Protein AF-A3YID3-F1 (afdb_monomer)

Radius of gyration: 22.1 Å; Cα contacts (8 Å, |Δi|>4): 214; chains: 1; bounding box: 71×29×58 Å

Secondary structure (DSSP, 8-state):
--SHHHHHHHTSSSS----PPPHHHHH-----EEEEESS-SB-STT--BPEEEEEEEESEETTEEEEEEEEEETTTTS-EEEPP-EEETTEEEEEEEE-HHHHTTEEEEEEEE-SS-EEEEEEE--

Sequence (126 aa):
MNKLITIIILGLISTFAQAECTTKQNEQAIPLSIEYTSAGDKAGGSHGHMDKVVIKTPLIIEGFALSGMGITEGEVANFWIPLAYKVVDSIARTEISGYQEEIRNFEVAVYYTSDNCQKSIQRLLR

Foldseek 3Di:
DPPVVVVVVVVPPPPPPLPEQDPVRVPDDWDKDKDKDPQDDADPDPGGRWIKIKIKGFQDDPQWGWPFKWKAQDDVGPDTGTFQFDDDPRMTIGMDTHHLVVQQRMKMKTWIDHPRYIDMDIDGSD

Solvent-accessible surface area (backbone atoms only — not comparable to full-atom values): 7464 Å² total; per-residue (Å²): 142,73,71,70,62,59,58,60,60,66,69,71,73,76,79,75,75,75,50,65,63,51,72,69,54,66,71,52,76,83,70,73,47,78,44,80,38,81,70,42,63,66,45,78,83,92,51,63,57,24,24,30,41,40,40,37,32,56,41,62,56,90,80,24,37,59,72,48,39,30,39,26,45,55,101,83,51,85,45,81,45,81,50,76,64,46,80,55,96,64,25,38,38,32,77,48,76,43,55,63,87,81,44,48,65,31,23,44,35,42,35,30,35,40,100,56,34,74,52,72,53,73,44,73,38,123

Nearest PDB structures (foldseek):
  2bc4-assembly2_D  TM=4.432E-01  e=3.657E-01  Homo sapiens
  7nmv-assembly1_AAA  TM=4.053E-01  e=6.669E-01  Homo sapiens
  1g84-assembly1_A  TM=3.303E-01  e=2.939E-01  Homo sapiens
  7nmt-assembly1_AAA  TM=4.196E-01  e=1.357E+00  Homo sapiens
  1nbv-assembly1_H  TM=3.949E-01  e=1.783E+00  Mus musculus

pLDDT: mean 82.09, std 15.17, range [50.38, 97.94]

Structure (mmCIF, N/CA/C/O backbone):
data_AF-A3YID3-F1
#
_entry.id   AF-A3YID3-F1
#
loop_
_atom_site.group_PDB
_atom_site.id
_atom_site.type_symbol
_atom_site.label_atom_id
_atom_site.label_alt_id
_atom_site.label_comp_id
_atom_site.label_asym_id
_atom_site.label_entity_id
_atom_site.label_seq_id
_atom_site.pdbx_PDB_ins_code
_atom_site.Cartn_x
_atom_site.Cartn_y
_atom_site.Cartn_z
_atom_site.occupancy
_atom_site.B_iso_or_equiv
_atom_site.auth_seq_id
_atom_site.auth_comp_id
_atom_site.auth_asym_id
_atom_site.auth_atom_id
_atom_site.pdbx_PDB_model_num
ATOM 1 N N . MET A 1 1 ? -53.431 8.261 31.545 1.00 50.56 1 MET A N 1
ATOM 2 C CA . MET A 1 1 ? -53.042 8.067 30.133 1.00 50.56 1 MET A CA 1
ATOM 3 C C . MET A 1 1 ? -51.952 9.084 29.786 1.00 50.56 1 MET A C 1
ATOM 5 O O . MET A 1 1 ? -52.261 10.084 29.178 1.00 50.56 1 MET A O 1
ATOM 9 N N . ASN A 1 2 ? -50.730 8.926 30.320 1.00 52.97 2 ASN A N 1
ATOM 10 C CA . ASN A 1 2 ? -49.624 9.886 30.084 1.00 52.97 2 ASN A CA 1
ATOM 11 C C . ASN A 1 2 ? -48.219 9.375 30.470 1.00 52.97 2 ASN A C 1
ATOM 13 O O . ASN A 1 2 ? -47.245 10.071 30.232 1.00 52.97 2 ASN A O 1
ATOM 17 N N . LYS A 1 3 ? -48.088 8.177 31.064 1.00 51.12 3 LYS A N 1
ATOM 18 C CA . LYS A 1 3 ? -46.781 7.613 31.457 1.00 51.12 3 LYS A CA 1
ATOM 19 C C . LYS A 1 3 ? -46.209 6.605 30.452 1.00 51.12 3 LYS A C 1
ATOM 21 O O . LYS A 1 3 ? -45.005 6.400 30.436 1.00 51.12 3 LYS A O 1
ATOM 26 N N . LEU A 1 4 ? -47.049 6.009 29.596 1.00 52.00 4 LEU A N 1
ATOM 27 C CA . LEU A 1 4 ? -46.588 5.067 28.564 1.00 52.00 4 LEU A CA 1
ATOM 28 C C . LEU A 1 4 ? -45.921 5.773 27.372 1.00 52.00 4 LEU A C 1
ATOM 30 O O . LEU A 1 4 ? -44.977 5.242 26.805 1.00 52.00 4 LEU A O 1
ATOM 34 N N . ILE A 1 5 ? -46.373 6.981 27.018 1.00 55.44 5 ILE A N 1
ATOM 35 C CA . ILE A 1 5 ? -45.853 7.722 25.855 1.00 55.44 5 ILE A CA 1
ATOM 36 C C . ILE A 1 5 ? -44.421 8.217 26.118 1.00 55.44 5 ILE A C 1
ATOM 38 O O . ILE A 1 5 ? -43.581 8.193 25.224 1.00 55.44 5 ILE A O 1
ATOM 42 N N . T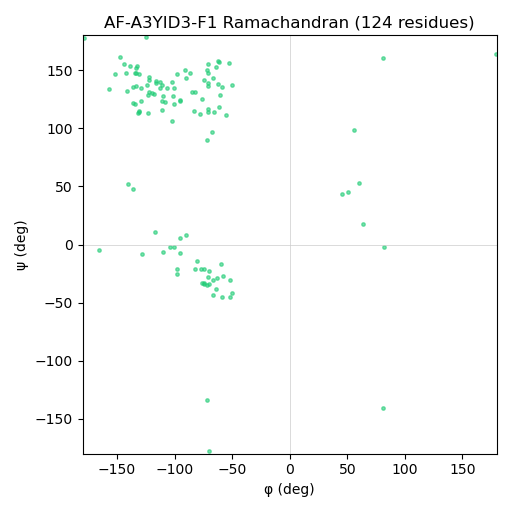HR A 1 6 ? -44.099 8.575 27.364 1.00 53.47 6 THR A N 1
ATOM 43 C CA . THR A 1 6 ? -42.759 9.046 27.749 1.00 53.47 6 THR A CA 1
ATOM 44 C C . THR A 1 6 ? -41.692 7.952 27.633 1.00 53.47 6 THR A C 1
ATOM 46 O O . THR A 1 6 ? -40.547 8.251 27.310 1.00 53.47 6 THR A O 1
ATOM 49 N N . ILE A 1 7 ? -42.061 6.681 27.836 1.00 53.59 7 ILE A N 1
ATOM 50 C CA . ILE A 1 7 ? -41.133 5.541 27.732 1.00 53.59 7 ILE A CA 1
ATOM 51 C C . ILE A 1 7 ? -40.808 5.230 26.263 1.00 53.59 7 ILE A C 1
ATOM 53 O O . ILE A 1 7 ? -39.678 4.871 25.944 1.00 53.59 7 ILE A O 1
ATOM 57 N N . ILE A 1 8 ? -41.767 5.435 25.356 1.00 54.25 8 ILE A N 1
ATOM 58 C CA . ILE A 1 8 ? -41.588 5.180 23.919 1.00 54.25 8 ILE A CA 1
ATOM 59 C C . ILE A 1 8 ? -40.662 6.232 23.285 1.00 54.25 8 ILE A C 1
ATOM 61 O O . ILE A 1 8 ? -39.850 5.897 22.428 1.00 54.25 8 ILE A O 1
ATOM 65 N N . ILE A 1 9 ? -40.718 7.486 23.745 1.00 53.28 9 ILE A N 1
ATOM 66 C CA . ILE A 1 9 ? -39.879 8.572 23.209 1.00 53.28 9 ILE A CA 1
ATOM 67 C C . ILE A 1 9 ? -38.420 8.450 23.682 1.00 53.28 9 ILE A C 1
ATOM 69 O O . ILE A 1 9 ? -37.511 8.735 22.909 1.00 53.28 9 ILE A O 1
ATOM 73 N N . LEU A 1 10 ? -38.166 7.962 24.904 1.00 50.38 10 LEU A N 1
ATOM 74 C CA . LEU A 1 10 ? -36.799 7.790 25.421 1.00 50.38 10 LEU A CA 1
ATOM 75 C C . LEU A 1 10 ? -36.054 6.594 24.789 1.00 50.38 10 LEU A C 1
ATOM 77 O O . LEU A 1 10 ? -34.827 6.571 24.790 1.00 50.38 10 LEU A O 1
ATOM 81 N N . GLY A 1 11 ? -36.777 5.619 24.225 1.00 50.44 11 GLY A N 1
ATOM 82 C CA . GLY A 1 11 ? -36.195 4.453 23.546 1.00 50.44 11 GLY A CA 1
ATOM 83 C C . GLY A 1 11 ? -35.726 4.705 22.107 1.00 50.44 11 GLY A C 1
ATOM 84 O O . GLY A 1 11 ? -34.995 3.888 21.560 1.00 50.44 11 GLY A O 1
ATOM 85 N N . LEU A 1 12 ? -36.122 5.826 21.493 1.00 52.56 12 LEU A N 1
ATOM 86 C CA . LEU A 1 12 ? -35.826 6.138 20.086 1.00 52.56 12 LEU A CA 1
ATOM 87 C C . LEU A 1 12 ? -34.584 7.021 19.881 1.00 52.56 12 LEU A C 1
ATOM 89 O O . LEU A 1 12 ? -34.168 7.220 18.745 1.00 52.56 12 LEU A O 1
ATOM 93 N N . ILE A 1 13 ? -33.973 7.540 20.952 1.00 53.56 13 ILE A N 1
ATOM 94 C CA . ILE A 1 13 ? -32.855 8.504 20.864 1.00 53.56 13 ILE A CA 1
ATOM 95 C C . ILE A 1 13 ? -31.482 7.839 21.091 1.00 53.56 13 ILE A C 1
ATOM 97 O O . ILE A 1 13 ? -30.449 8.494 21.005 1.00 53.56 13 ILE A O 1
ATOM 101 N N . SER A 1 14 ? -31.424 6.537 21.378 1.00 51.66 14 SER A N 1
ATOM 102 C CA . SER A 1 14 ? -30.188 5.870 21.816 1.00 51.66 14 SER A CA 1
ATOM 103 C C . SER A 1 14 ? -29.365 5.186 20.718 1.00 51.66 14 SER A C 1
ATOM 105 O O . SER A 1 14 ? -28.379 4.534 21.047 1.00 51.66 14 SER A O 1
ATOM 107 N N . THR A 1 15 ? -29.705 5.294 19.428 1.00 53.62 15 THR A N 1
ATOM 108 C CA . THR A 1 15 ? -29.043 4.457 18.402 1.00 53.62 15 THR A CA 1
ATOM 109 C C . THR A 1 15 ? -28.638 5.183 17.126 1.00 53.62 15 THR A C 1
ATOM 111 O O . THR A 1 15 ? -28.825 4.665 16.039 1.00 53.62 15 THR A O 1
ATOM 114 N N . PHE A 1 16 ? -27.991 6.344 17.240 1.00 52.22 16 PHE A N 1
ATOM 115 C CA . PHE A 1 16 ? -27.128 6.836 16.156 1.00 52.22 16 PHE A CA 1
ATOM 116 C C . PHE A 1 16 ? -25.865 7.484 16.725 1.00 52.22 16 PHE A C 1
ATOM 118 O O . PHE A 1 16 ? -25.516 8.610 16.384 1.00 52.22 16 PHE A O 1
ATOM 125 N N . ALA A 1 17 ? -25.155 6.769 17.601 1.00 57.34 17 ALA A N 1
ATOM 126 C CA . ALA A 1 17 ? -23.719 6.987 17.667 1.00 57.34 17 ALA A CA 1
ATOM 127 C C . ALA A 1 17 ? -23.174 6.468 16.332 1.00 57.34 17 ALA A C 1
ATOM 129 O O . ALA A 1 17 ? -23.037 5.258 16.151 1.00 57.34 17 ALA A O 1
ATOM 130 N N . GLN A 1 18 ? -22.968 7.363 15.362 1.00 54.66 18 GLN A N 1
ATOM 131 C CA . GLN A 1 18 ? -22.092 7.046 14.240 1.00 54.66 18 GLN A CA 1
ATOM 132 C C . GLN A 1 18 ? -20.773 6.646 14.885 1.00 54.66 18 GLN A C 1
ATOM 134 O O . GLN A 1 18 ? -20.183 7.433 15.620 1.00 54.66 18 GLN A O 1
ATOM 139 N N . ALA A 1 19 ? -20.423 5.370 14.776 1.00 62.25 19 ALA A N 1
ATOM 140 C CA . ALA A 1 19 ? -19.312 4.818 15.520 1.00 62.25 19 ALA A CA 1
ATOM 141 C C . ALA A 1 19 ? -18.015 5.372 14.916 1.00 62.25 19 ALA A C 1
ATOM 143 O O . ALA A 1 19 ? -17.462 4.839 13.970 1.00 62.25 19 ALA A O 1
ATOM 144 N N . GLU A 1 20 ? -17.559 6.508 15.428 1.00 77.75 20 GLU A N 1
ATOM 145 C CA . GLU A 1 20 ? -16.288 7.100 15.036 1.00 77.75 20 GLU A CA 1
ATOM 146 C C . GLU A 1 20 ? -15.136 6.140 15.365 1.00 77.75 20 GLU A C 1
ATOM 148 O O . GLU A 1 20 ? -15.239 5.253 16.220 1.00 77.75 20 GLU A O 1
ATOM 153 N N . CYS A 1 21 ? -14.014 6.314 14.670 1.00 85.56 21 CYS A N 1
ATOM 154 C CA . CYS A 1 21 ? -12.780 5.603 14.975 1.00 85.56 21 CYS A CA 1
ATOM 155 C C . CYS A 1 21 ? -12.455 5.734 16.471 1.00 85.56 21 CYS A C 1
ATOM 157 O O . CYS A 1 21 ? -12.529 6.827 17.037 1.00 85.56 21 CYS A O 1
ATOM 159 N N . THR A 1 22 ? -12.032 4.646 17.114 1.00 88.12 22 THR A N 1
ATOM 160 C CA . THR A 1 22 ? -11.552 4.730 18.502 1.00 88.12 22 THR A CA 1
ATOM 161 C C . THR A 1 22 ? -10.317 5.637 18.590 1.00 88.12 22 THR A C 1
ATOM 163 O O . THR A 1 22 ? -9.584 5.802 17.613 1.00 88.12 22 THR A O 1
ATOM 166 N N . THR A 1 23 ? -10.017 6.186 19.771 1.00 87.31 23 THR A N 1
ATOM 167 C CA . THR A 1 23 ? -8.798 6.992 19.989 1.00 87.31 23 THR A CA 1
ATOM 168 C C . THR A 1 23 ? -7.538 6.255 19.527 1.00 87.31 23 THR A C 1
ATOM 170 O O . THR A 1 23 ? -6.750 6.804 18.762 1.00 87.31 23 THR A O 1
ATOM 173 N N . LYS A 1 24 ? -7.415 4.967 19.881 1.00 86.62 24 LYS A N 1
ATOM 174 C CA . LYS A 1 24 ? -6.302 4.108 19.453 1.00 86.62 24 LYS A CA 1
ATOM 175 C C . LYS A 1 24 ? -6.218 4.001 17.927 1.00 86.62 24 LYS A C 1
ATOM 177 O O . LYS A 1 24 ? -5.148 4.124 17.340 1.00 86.62 24 LYS A O 1
ATOM 182 N N . GLN A 1 25 ? -7.361 3.795 17.278 1.00 87.25 25 GLN A N 1
ATOM 183 C CA . GLN A 1 25 ? -7.447 3.721 15.824 1.00 87.25 25 GLN A CA 1
ATOM 184 C C . GLN A 1 25 ? -7.073 5.044 15.147 1.00 87.25 25 GLN A C 1
ATOM 186 O O . GLN A 1 25 ? -6.408 5.021 14.114 1.00 87.25 25 GLN A O 1
ATOM 191 N N . ASN A 1 26 ? -7.447 6.190 15.716 1.00 87.50 26 ASN A N 1
ATOM 192 C CA . ASN A 1 26 ? -7.080 7.509 15.196 1.00 87.50 26 ASN A CA 1
ATOM 193 C C . ASN A 1 26 ? -5.575 7.773 15.292 1.00 87.50 26 ASN A C 1
ATOM 195 O O . ASN A 1 26 ? -4.973 8.209 14.308 1.00 87.50 26 ASN A O 1
ATOM 199 N N . GLU A 1 27 ? -4.958 7.426 16.418 1.00 88.94 27 GLU A N 1
ATOM 200 C CA . GLU A 1 27 ? -3.520 7.602 16.657 1.00 88.94 27 GLU A CA 1
ATOM 201 C C . GLU A 1 27 ? -2.648 6.648 15.825 1.00 88.94 27 GLU A C 1
ATOM 203 O O . GLU A 1 27 ? -1.483 6.944 15.554 1.00 88.94 27 GLU A O 1
ATOM 208 N N . GLN A 1 28 ? -3.203 5.521 15.367 1.00 89.50 28 GLN A N 1
ATOM 209 C CA . GLN A 1 28 ? -2.456 4.528 14.600 1.00 89.50 28 GLN A CA 1
ATOM 210 C C . GLN A 1 28 ? -1.999 5.071 13.236 1.00 89.50 28 GLN A C 1
ATOM 212 O O . GLN A 1 28 ? -2.806 5.297 12.329 1.00 89.50 28 GLN A O 1
ATOM 217 N N . ALA A 1 29 ? -0.687 5.201 13.043 1.00 91.88 29 ALA A N 1
ATOM 218 C CA . ALA A 1 29 ? -0.113 5.492 11.734 1.00 91.88 29 ALA A CA 1
ATOM 219 C C . ALA A 1 29 ? -0.328 4.316 10.767 1.00 91.88 29 ALA A C 1
ATOM 221 O O . ALA A 1 29 ? -0.223 3.154 11.167 1.00 91.88 29 ALA A O 1
ATOM 222 N N . ILE A 1 30 ? -0.587 4.608 9.488 1.00 93.06 30 ILE A N 1
ATOM 223 C CA . ILE A 1 30 ? -0.670 3.577 8.447 1.00 93.06 30 ILE A CA 1
ATOM 224 C C . ILE A 1 30 ? 0.751 3.255 7.955 1.00 93.06 30 ILE A C 1
ATOM 226 O O . ILE A 1 30 ? 1.401 4.124 7.361 1.00 93.06 30 ILE A O 1
ATOM 230 N N . PRO A 1 31 ? 1.256 2.029 8.179 1.00 94.00 31 PRO A N 1
ATOM 231 C CA . PRO A 1 31 ? 2.534 1.597 7.637 1.00 94.00 31 PRO A CA 1
ATOM 232 C C . PRO A 1 31 ? 2.427 1.385 6.122 1.00 94.00 31 PRO A C 1
ATOM 234 O O . PRO A 1 31 ? 1.719 0.502 5.639 1.00 94.00 31 PRO A O 1
ATOM 237 N N . LEU A 1 32 ? 3.176 2.190 5.374 1.00 95.50 32 LEU A N 1
ATOM 238 C CA . LEU A 1 32 ? 3.327 2.086 3.927 1.00 95.50 32 LEU A CA 1
ATOM 239 C C . LEU A 1 32 ? 4.817 2.158 3.594 1.00 95.50 32 LEU A C 1
ATOM 241 O O . LEU A 1 32 ? 5.453 3.189 3.826 1.00 95.50 32 LEU A O 1
ATOM 245 N N . SER A 1 33 ? 5.364 1.053 3.089 1.00 95.25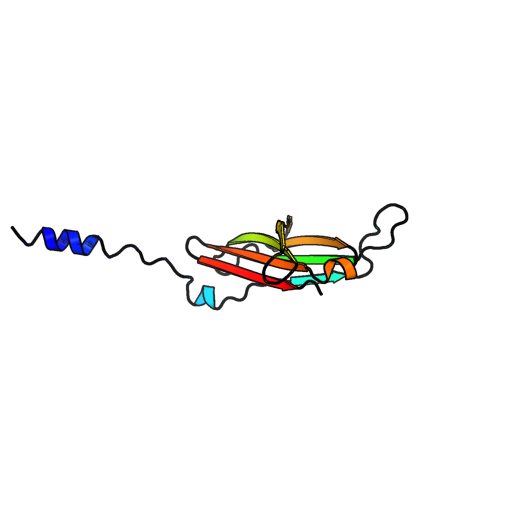 33 SER A N 1
ATOM 246 C CA . SER A 1 33 ? 6.740 0.969 2.595 1.00 95.25 33 SER A CA 1
ATOM 247 C C . SER A 1 33 ? 6.744 1.065 1.076 1.00 95.25 33 SER A C 1
ATOM 249 O O . SER A 1 33 ? 5.935 0.416 0.410 1.00 95.25 33 SER A O 1
ATOM 251 N N . ILE A 1 34 ? 7.658 1.870 0.546 1.00 92.69 34 ILE A N 1
ATOM 252 C CA . ILE A 1 34 ? 7.901 2.013 -0.885 1.00 92.69 34 ILE A CA 1
ATOM 253 C C . ILE A 1 34 ? 9.408 1.874 -1.079 1.00 92.69 34 ILE A C 1
ATOM 255 O O . ILE A 1 34 ? 10.182 2.675 -0.558 1.00 92.69 34 ILE A O 1
ATOM 259 N N . GLU A 1 35 ? 9.813 0.817 -1.771 1.00 91.44 35 GLU A N 1
ATOM 260 C CA . GLU A 1 35 ? 11.212 0.471 -2.018 1.00 91.44 35 GLU A CA 1
ATOM 261 C C . GLU A 1 35 ? 11.521 0.627 -3.507 1.00 91.44 35 GLU A C 1
ATOM 263 O O . GLU A 1 35 ? 10.757 0.150 -4.348 1.00 91.44 35 GLU A O 1
ATOM 268 N N . TYR A 1 36 ? 12.657 1.248 -3.819 1.00 87.06 36 TYR A N 1
ATOM 269 C CA . TYR A 1 36 ? 13.123 1.470 -5.185 1.00 87.06 36 TYR A CA 1
ATOM 270 C C . TYR A 1 36 ? 14.349 0.617 -5.454 1.00 87.06 36 TYR A C 1
ATOM 272 O O . TYR A 1 36 ? 15.251 0.512 -4.621 1.00 87.06 36 TYR A O 1
ATOM 280 N N . THR A 1 37 ? 14.399 0.010 -6.629 1.00 83.56 37 THR A N 1
ATOM 281 C CA . THR A 1 37 ? 15.588 -0.685 -7.115 1.00 83.56 37 THR A CA 1
ATOM 282 C C . THR A 1 37 ? 15.875 -0.209 -8.526 1.00 83.56 37 THR A C 1
ATOM 284 O O . THR A 1 37 ? 15.076 -0.445 -9.434 1.00 83.56 37 THR A O 1
ATOM 287 N N . SER A 1 38 ? 17.006 0.477 -8.691 1.00 71.25 38 SER A N 1
ATOM 288 C CA . SER A 1 38 ? 17.531 0.838 -10.003 1.00 71.25 38 SER A CA 1
ATOM 289 C C . SER A 1 38 ? 18.136 -0.395 -10.673 1.00 71.25 38 SER A C 1
ATOM 291 O O . SER A 1 38 ? 18.736 -1.239 -10.005 1.00 71.25 38 SER A O 1
ATOM 293 N N . ALA A 1 39 ? 17.948 -0.516 -11.989 1.00 65.19 39 ALA A N 1
ATOM 294 C CA . ALA A 1 39 ? 18.322 -1.702 -12.771 1.00 65.19 39 ALA A CA 1
ATOM 295 C C . ALA A 1 39 ? 17.618 -3.000 -12.318 1.00 65.19 39 ALA A C 1
ATOM 297 O O . ALA A 1 39 ? 18.259 -4.016 -12.048 1.00 65.19 39 ALA A O 1
ATOM 298 N N . GLY A 1 40 ? 16.286 -2.949 -12.242 1.00 66.75 40 GLY A N 1
ATOM 299 C CA . GLY A 1 40 ? 15.435 -4.110 -12.001 1.00 66.75 40 GLY A CA 1
ATOM 300 C C . GLY A 1 40 ? 15.368 -5.053 -13.207 1.00 66.75 40 GLY A C 1
ATOM 301 O O . GLY A 1 40 ? 16.375 -5.415 -13.814 1.00 66.75 40 GLY A O 1
ATOM 302 N N . ASP A 1 41 ? 14.164 -5.488 -13.563 1.00 67.62 41 ASP A N 1
ATOM 303 C CA . ASP A 1 41 ? 13.978 -6.486 -14.612 1.00 67.62 41 ASP A CA 1
ATOM 304 C C . ASP A 1 41 ? 14.290 -5.906 -16.007 1.00 67.62 41 ASP A C 1
ATOM 306 O O . ASP A 1 41 ? 13.927 -4.773 -16.347 1.00 67.62 41 ASP A O 1
ATOM 310 N N . LYS A 1 42 ? 14.972 -6.693 -16.850 1.00 71.25 42 LYS A N 1
ATOM 311 C CA . LYS A 1 42 ? 15.164 -6.340 -18.260 1.00 71.25 42 LYS A CA 1
ATOM 312 C C . LYS A 1 42 ? 13.826 -6.486 -18.975 1.00 71.25 42 LYS A C 1
ATOM 314 O O . LYS A 1 42 ? 13.331 -7.602 -19.140 1.00 71.25 42 LYS A O 1
ATOM 319 N N . ALA A 1 43 ? 13.264 -5.375 -19.438 1.00 67.38 43 ALA A N 1
ATOM 320 C CA . ALA A 1 43 ? 12.131 -5.436 -20.345 1.00 67.38 43 ALA A CA 1
ATOM 321 C C . ALA A 1 43 ? 12.570 -6.185 -21.614 1.00 67.38 43 ALA A C 1
ATOM 323 O O . ALA A 1 43 ? 13.637 -5.917 -22.167 1.00 67.38 43 ALA A O 1
ATOM 324 N N . GLY A 1 44 ? 11.803 -7.197 -22.025 1.00 69.75 44 GLY A N 1
ATOM 325 C CA . GLY A 1 44 ? 12.175 -8.070 -23.141 1.00 69.75 44 GLY A CA 1
ATOM 326 C C . GLY A 1 44 ? 12.531 -7.301 -24.424 1.00 69.75 44 GLY A C 1
ATOM 327 O O . GLY A 1 44 ? 12.100 -6.171 -24.634 1.00 69.75 44 GLY A O 1
ATOM 328 N N . GLY A 1 45 ? 13.318 -7.917 -25.309 1.00 73.94 45 GLY A N 1
ATOM 329 C CA . GLY A 1 45 ? 13.761 -7.284 -26.558 1.00 73.94 45 GLY A CA 1
ATOM 330 C C . GLY A 1 45 ? 14.956 -6.338 -26.374 1.00 73.94 45 GLY A C 1
ATOM 331 O O . GLY A 1 45 ? 15.902 -6.658 -25.650 1.00 73.94 45 GLY A O 1
ATOM 332 N N . SER A 1 46 ? 14.944 -5.201 -27.078 1.00 78.31 46 SER A N 1
ATOM 333 C CA . SER A 1 46 ? 16.023 -4.196 -27.078 1.00 78.31 46 SER A CA 1
ATOM 334 C C . SER A 1 46 ? 15.869 -3.112 -26.006 1.00 78.31 46 SER A C 1
ATOM 336 O O . SER A 1 46 ? 16.609 -2.130 -26.027 1.00 78.31 46 SER A O 1
ATOM 338 N N . HIS A 1 47 ? 14.907 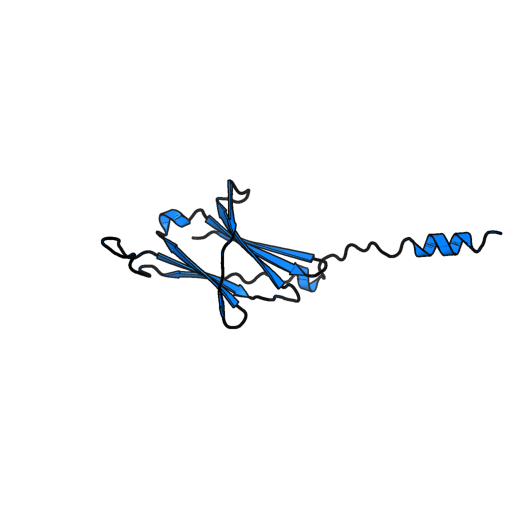-3.253 -25.093 1.00 66.69 47 HIS A N 1
ATOM 339 C CA . HIS A 1 47 ? 14.724 -2.308 -23.997 1.00 66.69 47 HIS A CA 1
ATOM 340 C C . HIS A 1 47 ? 15.843 -2.451 -22.949 1.00 66.69 47 HIS A C 1
ATOM 342 O O . HIS A 1 47 ? 16.429 -3.524 -22.761 1.00 66.69 47 HIS A O 1
ATOM 348 N N . GLY A 1 48 ? 16.163 -1.337 -22.285 1.00 74.25 48 GLY A N 1
ATOM 349 C CA . GLY A 1 48 ? 17.062 -1.314 -21.131 1.00 74.25 48 GLY A CA 1
ATOM 350 C C . GLY A 1 48 ? 16.444 -1.974 -19.892 1.00 74.25 48 GLY A C 1
ATOM 351 O O . GLY A 1 48 ? 15.325 -2.488 -19.930 1.00 74.25 48 GLY A O 1
ATOM 352 N N . HIS A 1 49 ? 17.174 -1.950 -18.779 1.00 79.38 49 HIS A N 1
ATOM 353 C CA . HIS A 1 49 ? 16.606 -2.344 -17.488 1.00 79.38 49 HIS A CA 1
ATOM 354 C C . HIS A 1 49 ? 15.618 -1.273 -17.030 1.00 79.38 49 HIS A C 1
ATOM 356 O O . HIS A 1 49 ? 15.903 -0.082 -17.159 1.00 79.38 49 HIS A O 1
ATOM 362 N N . MET A 1 50 ? 14.464 -1.706 -16.530 1.00 81.75 50 MET A N 1
ATOM 363 C CA . MET A 1 50 ? 13.488 -0.809 -15.920 1.00 81.75 50 MET A CA 1
ATOM 364 C C . MET A 1 50 ? 13.755 -0.706 -14.423 1.00 81.75 50 MET A C 1
ATOM 366 O O . MET A 1 50 ? 14.233 -1.659 -13.800 1.00 81.75 50 MET A O 1
ATOM 370 N N . ASP A 1 51 ? 13.424 0.438 -13.840 1.00 84.00 51 ASP A N 1
ATOM 371 C CA . ASP A 1 51 ? 13.402 0.568 -12.393 1.00 84.00 51 ASP A CA 1
ATOM 372 C C . ASP A 1 51 ? 12.219 -0.219 -11.837 1.00 84.00 51 ASP A C 1
ATOM 374 O O . ASP A 1 51 ? 11.221 -0.495 -12.518 1.00 84.00 51 ASP A O 1
ATOM 378 N N . LYS A 1 52 ? 12.353 -0.619 -10.578 1.00 87.69 52 LYS A N 1
ATOM 379 C CA . LYS A 1 52 ? 11.334 -1.378 -9.869 1.00 87.69 52 LYS A CA 1
ATOM 380 C C . LYS A 1 52 ? 10.923 -0.639 -8.613 1.00 87.69 52 LYS A C 1
ATOM 382 O O . LYS A 1 52 ? 11.769 -0.296 -7.790 1.00 87.69 52 LYS A O 1
ATOM 387 N N . VAL A 1 53 ? 9.617 -0.465 -8.452 1.00 89.88 53 VAL A N 1
ATOM 388 C CA . VAL A 1 53 ? 8.995 0.062 -7.241 1.00 89.88 53 VAL A CA 1
ATOM 389 C C . VAL A 1 53 ? 8.219 -1.054 -6.571 1.00 89.88 53 VAL A C 1
ATOM 391 O O . VAL A 1 53 ? 7.342 -1.674 -7.175 1.00 89.88 53 VAL A O 1
ATOM 394 N N . VAL A 1 54 ? 8.542 -1.323 -5.311 1.00 92.81 54 VAL A N 1
ATOM 395 C CA . VAL A 1 54 ? 7.853 -2.317 -4.491 1.00 92.81 54 VAL A CA 1
ATOM 396 C C . VAL A 1 54 ? 7.083 -1.596 -3.397 1.00 92.81 54 VAL A C 1
ATOM 398 O O . VAL A 1 54 ? 7.667 -0.980 -2.509 1.00 92.81 54 VAL A O 1
ATOM 401 N N . ILE A 1 55 ? 5.763 -1.709 -3.452 1.00 94.94 55 ILE A N 1
ATOM 402 C CA . ILE A 1 55 ? 4.827 -1.113 -2.500 1.00 94.94 55 ILE A CA 1
ATOM 403 C C . ILE A 1 55 ? 4.382 -2.214 -1.543 1.00 94.94 55 ILE A C 1
ATOM 405 O O . ILE A 1 55 ? 3.938 -3.278 -1.986 1.00 94.94 55 ILE A O 1
ATOM 409 N N . LYS A 1 56 ? 4.503 -1.973 -0.236 1.00 97.44 56 LYS A N 1
ATOM 410 C CA . LYS A 1 56 ? 4.114 -2.928 0.807 1.00 97.44 56 LYS A CA 1
ATOM 411 C C . LYS A 1 56 ? 3.306 -2.256 1.903 1.00 97.44 56 LYS A C 1
ATOM 413 O O . LYS A 1 56 ? 3.687 -1.203 2.417 1.00 97.44 56 LYS A O 1
ATOM 418 N N . THR A 1 57 ? 2.238 -2.920 2.321 1.00 97.94 57 THR A N 1
ATOM 419 C CA . THR A 1 57 ? 1.417 -2.500 3.457 1.00 97.94 57 THR A CA 1
ATOM 420 C C . THR A 1 57 ? 0.750 -3.726 4.107 1.00 97.94 57 THR A C 1
ATOM 422 O O . THR A 1 57 ? 0.480 -4.702 3.405 1.00 97.94 57 THR A O 1
ATOM 425 N N . PRO A 1 58 ? 0.527 -3.770 5.431 1.00 97.81 58 PRO A N 1
ATOM 426 C CA . PRO A 1 58 ? -0.111 -4.910 6.094 1.00 97.81 58 PRO A CA 1
ATOM 427 C C . PRO A 1 58 ? -1.559 -5.125 5.656 1.00 97.81 58 PRO A C 1
ATOM 429 O O . PRO A 1 58 ? -2.267 -4.183 5.330 1.00 97.81 58 PRO A O 1
ATOM 432 N N . LEU A 1 59 ? -2.066 -6.351 5.720 1.00 97.62 59 LEU A N 1
ATOM 433 C CA . LEU A 1 59 ? -3.491 -6.592 5.468 1.00 97.62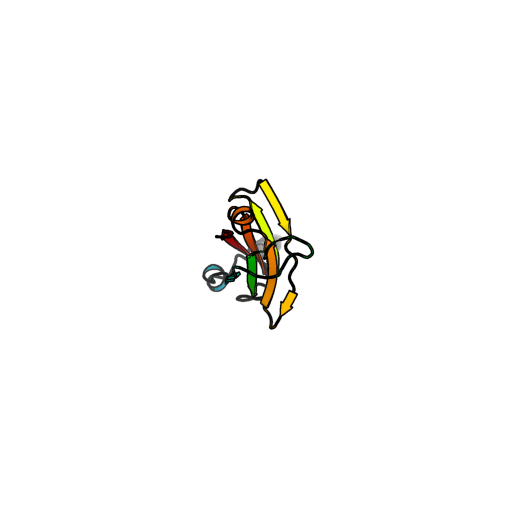 59 LEU A CA 1
ATOM 434 C C . LEU A 1 59 ? -4.398 -6.066 6.579 1.00 97.62 59 LEU A C 1
ATOM 436 O O . LEU A 1 59 ? -5.551 -5.741 6.312 1.00 97.62 59 LEU A O 1
ATOM 440 N N . ILE A 1 60 ? -3.893 -6.003 7.813 1.00 96.00 60 ILE A N 1
ATOM 441 C CA . ILE A 1 60 ? -4.652 -5.567 8.983 1.00 96.00 60 ILE A CA 1
ATOM 442 C C . ILE A 1 60 ? -3.793 -4.629 9.830 1.00 96.00 60 ILE A C 1
ATOM 444 O O . ILE A 1 60 ? -2.629 -4.929 10.094 1.00 96.00 60 ILE A O 1
ATOM 448 N N . ILE A 1 61 ? -4.377 -3.522 10.291 1.00 93.88 61 ILE A N 1
ATOM 449 C CA . ILE A 1 61 ? -3.779 -2.607 11.273 1.00 93.88 61 ILE A CA 1
ATOM 450 C C . ILE A 1 61 ? -4.829 -2.263 12.327 1.00 93.88 61 ILE A C 1
ATOM 452 O O . ILE A 1 61 ? -5.883 -1.758 11.981 1.00 93.88 61 ILE A O 1
ATOM 456 N N . GLU A 1 62 ? -4.592 -2.553 13.607 1.00 91.50 62 GLU A N 1
ATOM 457 C CA . GLU A 1 62 ? -5.492 -2.147 14.711 1.00 91.50 62 GLU A CA 1
ATOM 458 C C . GLU A 1 62 ? -7.003 -2.377 14.455 1.00 91.50 62 GLU A C 1
ATOM 460 O O . GLU A 1 62 ? -7.852 -1.524 14.723 1.00 91.50 62 GLU A O 1
ATOM 465 N N . GLY A 1 63 ? -7.345 -3.540 13.890 1.00 90.06 63 GLY A N 1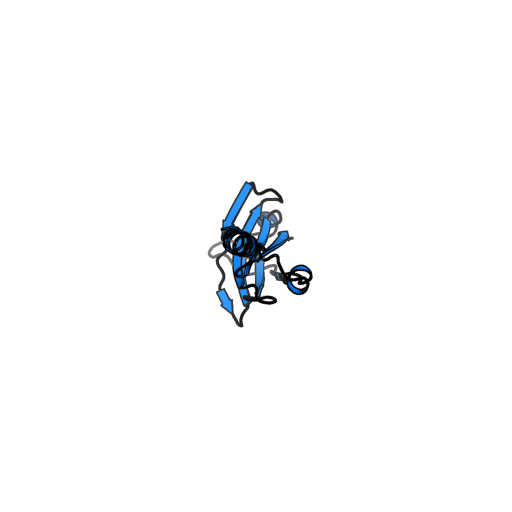
ATOM 466 C CA . GLY A 1 63 ? -8.727 -3.920 13.569 1.00 90.06 63 GLY A CA 1
ATOM 467 C C . GLY A 1 63 ? -9.276 -3.358 12.252 1.00 90.06 63 GLY A C 1
ATOM 468 O O . GLY A 1 63 ? -10.393 -3.697 11.874 1.00 90.06 63 GLY A O 1
ATOM 469 N N . PHE A 1 64 ? -8.507 -2.551 11.524 1.00 93.88 64 PHE A N 1
ATOM 470 C CA . PHE A 1 64 ? -8.811 -2.186 10.147 1.00 93.88 64 PHE A CA 1
ATOM 471 C C . PHE A 1 64 ? -8.296 -3.230 9.168 1.00 93.88 64 PHE A C 1
ATOM 473 O O . PHE A 1 64 ? -7.116 -3.570 9.211 1.00 93.88 64 PHE A O 1
ATOM 480 N N . ALA A 1 65 ? -9.139 -3.655 8.235 1.00 96.06 65 ALA A N 1
ATOM 481 C CA . ALA A 1 65 ? -8.741 -4.450 7.084 1.00 96.06 65 ALA A CA 1
ATOM 482 C C . ALA A 1 65 ? -8.375 -3.545 5.901 1.00 96.06 65 ALA A C 1
ATOM 484 O O . ALA A 1 65 ? -9.004 -2.509 5.671 1.00 96.06 65 ALA A O 1
ATOM 485 N N . LEU A 1 66 ? -7.362 -3.946 5.134 1.00 97.56 66 LEU A N 1
ATOM 486 C CA . LEU A 1 66 ? -7.024 -3.317 3.865 1.00 97.56 66 LEU A CA 1
ATOM 487 C C . LEU A 1 66 ? -8.210 -3.465 2.903 1.00 97.56 66 LEU A C 1
ATOM 489 O O . LEU A 1 66 ? -8.597 -4.574 2.543 1.00 97.56 66 LEU A O 1
ATOM 493 N N . SER A 1 67 ? -8.762 -2.336 2.477 1.00 96.44 67 SER A N 1
ATOM 494 C CA . SER A 1 67 ? -9.902 -2.267 1.554 1.00 96.44 67 SER A CA 1
ATOM 495 C C . SER A 1 67 ? -9.475 -2.014 0.109 1.00 96.44 67 SER A C 1
ATOM 497 O O . SER A 1 67 ? -10.171 -2.416 -0.820 1.00 96.44 67 SER A O 1
ATOM 499 N N . GLY A 1 68 ? -8.311 -1.392 -0.105 1.00 95.44 68 GLY A N 1
ATOM 500 C CA . GLY A 1 68 ? -7.814 -1.136 -1.449 1.00 95.44 68 GLY A CA 1
ATOM 501 C C . 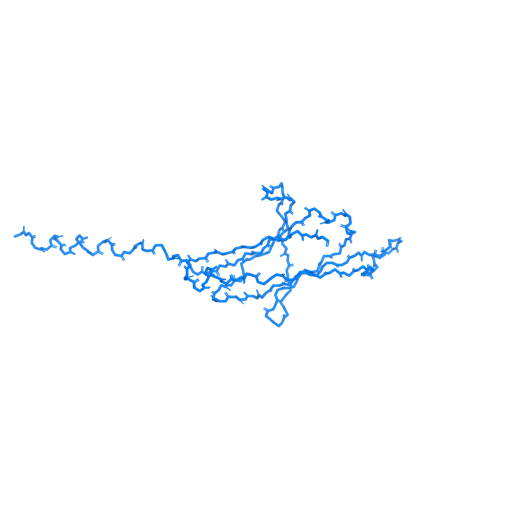GLY A 1 68 ? -6.488 -0.393 -1.495 1.00 95.44 68 GLY A C 1
ATOM 502 O O . GLY A 1 68 ? -6.053 0.225 -0.521 1.00 95.44 68 GLY A O 1
ATOM 503 N N . MET A 1 69 ? -5.868 -0.448 -2.670 1.00 96.25 69 MET A N 1
ATOM 504 C CA . MET A 1 69 ? -4.719 0.366 -3.045 1.00 96.25 69 MET A CA 1
ATOM 505 C C . MET A 1 69 ? -4.973 0.989 -4.412 1.00 96.25 69 MET A C 1
ATOM 507 O O . MET A 1 69 ? -5.612 0.377 -5.271 1.00 96.25 69 MET A O 1
ATOM 511 N N . GLY A 1 70 ? -4.457 2.192 -4.616 1.00 93.19 70 GLY A N 1
ATOM 512 C CA . GLY A 1 70 ? -4.554 2.892 -5.886 1.00 93.19 70 GLY A CA 1
ATOM 513 C C . GLY A 1 70 ? -3.334 3.759 -6.139 1.00 93.19 70 GLY A C 1
ATOM 514 O O . GLY A 1 70 ? -2.590 4.076 -5.214 1.00 93.19 70 GLY A O 1
ATOM 515 N N . ILE A 1 71 ? -3.143 4.132 -7.397 1.00 91.81 71 ILE A N 1
ATOM 516 C CA . ILE A 1 71 ? -2.193 5.159 -7.805 1.00 91.81 71 ILE A CA 1
ATOM 517 C C . ILE A 1 71 ? -2.971 6.362 -8.337 1.00 91.81 71 ILE A C 1
ATOM 519 O O . ILE A 1 71 ? -3.982 6.192 -9.028 1.00 91.81 71 ILE A O 1
ATOM 523 N N . THR A 1 72 ? -2.515 7.559 -7.992 1.00 89.12 72 THR A N 1
ATOM 524 C CA . THR A 1 72 ? -3.086 8.826 -8.452 1.00 89.12 72 THR A CA 1
ATOM 525 C C . THR A 1 72 ? -1.994 9.765 -8.932 1.00 89.12 72 THR A C 1
ATOM 527 O O . THR A 1 72 ? -0.849 9.661 -8.503 1.00 89.12 72 THR A O 1
ATOM 530 N N . GLU A 1 73 ? -2.334 10.673 -9.838 1.00 85.62 73 GLU A N 1
ATOM 531 C CA . GLU A 1 73 ? -1.467 11.782 -10.235 1.00 85.62 73 GLU A CA 1
ATOM 532 C C . GLU A 1 73 ? -1.953 13.072 -9.548 1.00 85.62 73 GLU A C 1
ATOM 534 O O . GLU A 1 73 ? -2.991 13.631 -9.922 1.00 85.62 73 GLU A O 1
ATOM 539 N N . GLY A 1 74 ? -1.202 13.521 -8.533 1.00 70.25 74 GLY A N 1
ATOM 540 C CA . GLY A 1 74 ? -1.447 14.739 -7.746 1.00 70.25 74 GLY A CA 1
ATOM 541 C C . GLY A 1 74 ? -2.499 14.634 -6.624 1.00 70.25 74 GLY A C 1
ATOM 542 O O . GLY A 1 74 ? -3.394 13.789 -6.667 1.00 70.25 74 GLY A O 1
ATOM 543 N N . GLU A 1 75 ? -2.435 15.582 -5.670 1.00 60.41 75 GLU A N 1
ATOM 544 C CA . GLU A 1 75 ? -3.222 15.606 -4.412 1.00 60.41 75 GLU A CA 1
ATOM 545 C C . GLU A 1 75 ? -4.755 15.592 -4.597 1.00 60.41 75 GLU A C 1
ATOM 547 O O . GLU A 1 75 ? -5.482 15.153 -3.707 1.00 60.41 75 GLU A O 1
ATOM 552 N N . VAL A 1 76 ? -5.270 16.093 -5.729 1.00 59.00 76 VAL A N 1
ATOM 553 C CA . VAL A 1 76 ? -6.724 16.252 -5.989 1.00 59.00 76 VAL A CA 1
ATOM 554 C C . VAL A 1 76 ? -7.208 15.394 -7.176 1.00 59.00 76 VAL A C 1
ATOM 556 O O . VAL A 1 76 ? -8.349 15.501 -7.609 1.00 59.00 76 VAL A O 1
ATOM 559 N N . ALA A 1 77 ? -6.345 14.486 -7.642 1.00 61.16 77 ALA A N 1
ATOM 560 C CA . ALA A 1 77 ? -6.597 13.390 -8.570 1.00 61.16 77 ALA A CA 1
ATOM 561 C C . ALA A 1 77 ? -7.204 13.713 -9.945 1.00 61.16 77 ALA A C 1
ATOM 563 O O . ALA A 1 77 ? -8.419 13.727 -10.147 1.00 61.16 77 ALA A O 1
ATOM 564 N N . ASN A 1 78 ? -6.328 13.792 -10.947 1.00 60.97 78 ASN A N 1
ATOM 565 C CA . ASN A 1 78 ? -6.740 13.725 -12.351 1.00 60.97 78 ASN A CA 1
ATOM 566 C C . ASN A 1 78 ? -7.050 12.286 -12.809 1.00 60.97 78 ASN A C 1
ATOM 568 O O . ASN A 1 78 ? -7.762 12.090 -13.794 1.00 60.97 78 ASN A O 1
ATOM 572 N N . PHE A 1 79 ? -6.526 11.271 -12.111 1.00 75.69 79 PHE A N 1
ATOM 573 C CA . PHE A 1 79 ? -6.618 9.871 -12.520 1.00 75.69 79 PHE A CA 1
ATOM 574 C C . PHE A 1 79 ? -6.460 8.933 -11.321 1.00 75.69 79 PHE A C 1
ATOM 576 O O . PHE A 1 79 ? -5.549 9.121 -10.527 1.00 75.69 79 PHE A O 1
ATOM 583 N N . TRP A 1 80 ? -7.323 7.921 -11.206 1.00 85.31 80 TRP A N 1
ATOM 584 C CA . TRP A 1 80 ? -7.259 6.890 -10.165 1.00 85.31 80 TRP A CA 1
ATOM 585 C C . TRP A 1 80 ? -7.172 5.513 -10.810 1.00 85.31 80 TRP A C 1
ATOM 587 O O . TRP A 1 80 ? -8.147 5.056 -11.413 1.00 85.31 80 TRP A O 1
ATOM 597 N N . ILE A 1 81 ? -6.039 4.827 -10.649 1.00 89.88 81 ILE A N 1
ATOM 598 C CA . ILE A 1 81 ? -5.903 3.433 -11.093 1.00 89.88 81 ILE A CA 1
ATOM 599 C C . ILE A 1 81 ? -5.864 2.517 -9.876 1.00 89.88 81 ILE A C 1
ATOM 601 O O . ILE A 1 81 ? -4.968 2.659 -9.040 1.00 89.88 81 ILE A O 1
ATOM 605 N N . PRO A 1 82 ? -6.779 1.543 -9.772 1.00 92.56 82 PRO A N 1
ATOM 606 C CA . PRO A 1 82 ? -6.670 0.484 -8.781 1.00 92.56 82 PRO A CA 1
ATOM 607 C C . PRO A 1 82 ? -5.363 -0.298 -8.950 1.00 92.56 82 PRO A C 1
ATOM 609 O O . PRO A 1 82 ? -5.003 -0.693 -10.060 1.00 92.56 82 PRO A O 1
ATOM 612 N N . LEU A 1 83 ? -4.674 -0.567 -7.841 1.00 93.62 83 LEU A N 1
ATOM 613 C CA . LEU A 1 83 ? -3.474 -1.397 -7.824 1.00 93.62 83 LEU A CA 1
ATOM 614 C C . LEU A 1 83 ? -3.812 -2.805 -7.338 1.00 93.62 83 LEU A C 1
ATOM 616 O O . LEU A 1 83 ? -4.258 -3.008 -6.208 1.00 93.62 83 LEU A O 1
ATOM 620 N N . ALA A 1 84 ? -3.546 -3.793 -8.188 1.00 95.38 84 ALA A N 1
ATOM 621 C CA . ALA A 1 84 ? -3.573 -5.190 -7.785 1.00 95.38 84 ALA A CA 1
ATOM 622 C C . ALA A 1 84 ? -2.377 -5.509 -6.877 1.00 95.38 84 ALA A C 1
ATOM 624 O O . ALA A 1 84 ? -1.282 -4.971 -7.056 1.00 95.38 84 ALA A O 1
ATOM 625 N N . TYR A 1 85 ? -2.570 -6.429 -5.935 1.00 96.56 85 TYR A N 1
ATOM 626 C CA . TYR A 1 85 ? -1.531 -6.865 -5.010 1.00 96.56 85 TYR A CA 1
ATOM 627 C C . TYR A 1 85 ? -1.558 -8.368 -4.785 1.00 96.56 85 TYR A C 1
ATOM 629 O O . TYR A 1 85 ? -2.590 -9.027 -4.906 1.00 96.56 85 TYR A O 1
ATOM 637 N N . LYS A 1 86 ? -0.395 -8.908 -4.429 1.00 97.31 86 LYS A N 1
ATOM 638 C CA . LYS A 1 86 ? -0.252 -10.266 -3.908 1.00 97.31 86 LYS A CA 1
ATOM 639 C C . LYS A 1 86 ? -0.182 -10.208 -2.392 1.00 97.31 86 LYS A C 1
ATOM 641 O O . LYS A 1 86 ? 0.376 -9.266 -1.835 1.00 97.31 86 LYS A O 1
ATOM 646 N N . VAL A 1 87 ? -0.712 -11.230 -1.737 1.00 97.44 87 VAL A N 1
ATOM 647 C CA . VAL A 1 87 ? -0.573 -11.403 -0.291 1.00 97.44 87 VAL A CA 1
ATOM 648 C C . VAL A 1 87 ? 0.602 -12.328 -0.017 1.00 97.44 87 VAL A C 1
ATOM 650 O O . VAL A 1 87 ? 0.624 -13.453 -0.512 1.00 97.44 87 VAL A O 1
ATOM 653 N N . VAL A 1 88 ? 1.564 -11.860 0.774 1.00 96.19 88 VAL A N 1
ATOM 654 C CA . VAL A 1 88 ? 2.692 -12.657 1.270 1.00 96.19 88 VAL A CA 1
ATOM 655 C C . VAL A 1 88 ? 2.869 -12.327 2.745 1.00 96.19 88 VAL A C 1
ATOM 657 O O . VAL A 1 88 ? 3.018 -11.159 3.083 1.00 96.19 88 VAL A O 1
ATOM 660 N N . ASP A 1 89 ? 2.794 -13.325 3.625 1.00 95.62 89 ASP A N 1
ATOM 661 C CA . ASP A 1 89 ? 3.006 -13.164 5.073 1.00 95.62 89 ASP A CA 1
ATOM 662 C C . ASP A 1 89 ? 2.193 -12.021 5.714 1.00 95.62 89 ASP A C 1
ATOM 664 O O . ASP A 1 89 ? 2.697 -11.225 6.501 1.00 95.62 89 ASP A O 1
ATOM 668 N N . SER A 1 90 ? 0.903 -11.925 5.371 1.00 96.56 90 SER A N 1
ATOM 669 C CA . SER A 1 90 ? -0.010 -10.855 5.827 1.00 96.56 90 SER A CA 1
ATOM 670 C C . SER A 1 90 ? 0.353 -9.439 5.361 1.00 96.56 90 SER A C 1
ATOM 672 O O . SER A 1 90 ? -0.165 -8.457 5.895 1.00 96.56 90 SER A O 1
ATOM 674 N N . ILE A 1 91 ? 1.194 -9.322 4.334 1.00 97.62 91 ILE A N 1
ATOM 675 C CA . ILE A 1 91 ? 1.531 -8.074 3.652 1.00 97.62 91 ILE A CA 1
ATOM 676 C C . ILE A 1 91 ? 0.919 -8.092 2.250 1.00 97.62 91 ILE A C 1
ATOM 678 O O . ILE A 1 91 ? 1.138 -9.023 1.472 1.00 97.62 91 ILE A O 1
ATOM 682 N N . ALA A 1 92 ? 0.173 -7.044 1.910 1.00 97.88 92 ALA A N 1
ATOM 683 C CA . ALA A 1 92 ? -0.172 -6.734 0.532 1.00 97.88 92 ALA A CA 1
ATOM 684 C C . ALA A 1 92 ? 1.047 -6.125 -0.161 1.00 97.88 92 ALA A C 1
ATOM 686 O O . ALA A 1 92 ? 1.629 -5.147 0.316 1.00 97.88 92 ALA A O 1
ATOM 687 N N . ARG A 1 93 ? 1.439 -6.728 -1.282 1.00 97.12 93 ARG A N 1
ATOM 688 C CA . ARG A 1 93 ? 2.632 -6.374 -2.043 1.00 97.12 93 ARG A CA 1
ATOM 689 C C . ARG A 1 93 ? 2.294 -6.162 -3.513 1.00 97.12 93 ARG A C 1
ATOM 691 O O . ARG A 1 93 ? 1.815 -7.081 -4.181 1.00 97.12 93 ARG A O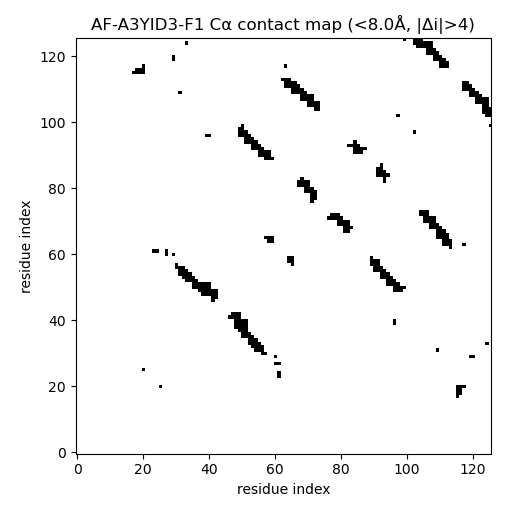 1
ATOM 698 N N . THR A 1 94 ? 2.618 -4.979 -4.014 1.00 95.06 94 THR A N 1
ATOM 699 C CA . THR A 1 94 ? 2.539 -4.619 -5.434 1.00 95.06 94 THR A CA 1
ATOM 700 C C . THR A 1 94 ? 3.939 -4.312 -5.941 1.00 95.06 94 THR A C 1
ATOM 702 O O . THR A 1 94 ? 4.739 -3.691 -5.244 1.00 95.06 94 THR A O 1
ATOM 705 N N . GLU A 1 95 ? 4.243 -4.766 -7.151 1.00 92.06 95 GLU A N 1
ATOM 706 C CA . GLU A 1 95 ? 5.469 -4.417 -7.861 1.00 92.06 95 GLU A CA 1
ATOM 707 C C . GLU A 1 95 ? 5.085 -3.687 -9.144 1.00 92.06 95 GLU A C 1
ATOM 709 O O . GLU A 1 95 ? 4.241 -4.175 -9.896 1.00 92.06 95 GLU A O 1
ATOM 714 N N . ILE A 1 96 ? 5.699 -2.533 -9.379 1.00 88.62 96 ILE A N 1
ATOM 715 C CA . ILE A 1 96 ? 5.540 -1.747 -10.599 1.00 88.62 96 ILE A CA 1
ATOM 716 C C . ILE A 1 96 ? 6.920 -1.628 -11.237 1.00 88.62 96 ILE A C 1
ATOM 718 O O . ILE A 1 96 ? 7.890 -1.286 -10.560 1.00 88.62 96 ILE A O 1
ATOM 722 N N . SER A 1 97 ? 7.003 -1.926 -12.530 1.00 86.75 97 SER A N 1
ATOM 723 C CA . SER A 1 97 ? 8.203 -1.707 -13.336 1.00 86.75 97 SER A CA 1
ATOM 724 C C . SER A 1 97 ? 7.975 -0.515 -14.253 1.00 86.75 97 SER A C 1
ATOM 726 O O . SER A 1 97 ? 6.919 -0.414 -14.876 1.00 86.75 97 SER A O 1
ATOM 728 N N . GLY A 1 98 ? 8.953 0.378 -14.336 1.00 80.88 98 GLY A N 1
ATOM 729 C CA . GLY A 1 98 ? 8.878 1.572 -15.172 1.00 80.88 98 GLY A CA 1
ATOM 730 C C . GLY A 1 98 ? 10.154 2.395 -15.081 1.00 80.88 98 GLY A C 1
ATOM 731 O O . GLY A 1 98 ? 11.074 2.042 -14.349 1.00 80.88 98 GLY A O 1
ATOM 732 N N . TYR A 1 99 ? 10.227 3.486 -15.832 1.00 80.94 99 TYR A N 1
ATOM 733 C CA . TYR A 1 99 ? 11.318 4.448 -15.689 1.00 80.94 99 TYR A CA 1
ATOM 734 C C . TYR A 1 99 ? 11.010 5.388 -14.523 1.00 80.94 99 TYR A C 1
ATOM 736 O O . TYR A 1 99 ? 9.908 5.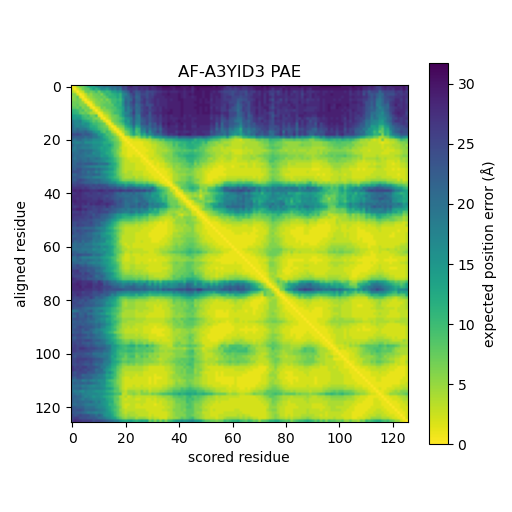936 -14.472 1.00 80.94 99 TYR A O 1
ATOM 744 N N . GLN A 1 100 ? 11.961 5.608 -13.607 1.00 78.25 100 GLN A N 1
ATOM 745 C CA . GLN A 1 100 ? 11.755 6.478 -12.438 1.00 78.25 100 GLN A CA 1
ATOM 746 C C . GLN A 1 100 ? 11.183 7.854 -12.822 1.00 78.25 100 GLN A C 1
ATOM 748 O O . GLN A 1 100 ? 10.249 8.345 -12.190 1.00 78.25 100 GLN A O 1
ATOM 753 N N . GLU A 1 101 ? 11.685 8.440 -13.911 1.00 80.50 101 GLU A N 1
ATOM 754 C CA . GLU A 1 101 ? 11.240 9.747 -14.408 1.00 80.50 101 GLU A CA 1
ATOM 755 C C . GLU A 1 101 ? 9.766 9.782 -14.836 1.00 80.50 101 GLU A C 1
ATOM 757 O O . GLU A 1 101 ? 9.128 10.830 -14.742 1.00 80.50 101 GLU A O 1
ATOM 762 N N . GLU A 1 102 ? 9.212 8.653 -15.281 1.00 83.31 102 GLU A N 1
ATOM 763 C CA . GLU A 1 102 ? 7.814 8.548 -15.713 1.00 83.31 102 GLU A CA 1
ATOM 764 C C . GLU A 1 102 ? 6.853 8.367 -14.537 1.00 83.31 102 GLU A C 1
ATOM 766 O O . GLU A 1 102 ? 5.668 8.665 -14.667 1.00 83.31 102 GLU A O 1
ATOM 771 N N . ILE A 1 103 ? 7.352 7.905 -13.385 1.00 81.38 103 ILE A N 1
ATOM 772 C CA . ILE A 1 103 ? 6.511 7.593 -12.223 1.00 81.38 103 ILE A CA 1
ATOM 773 C C . ILE A 1 103 ? 6.668 8.556 -11.044 1.00 81.38 103 ILE A C 1
ATOM 775 O O . ILE A 1 103 ? 5.888 8.480 -10.099 1.00 81.38 103 ILE A O 1
ATOM 779 N N . ARG A 1 104 ? 7.618 9.497 -11.111 1.00 82.44 104 ARG A N 1
ATOM 780 C CA . ARG A 1 104 ? 7.963 10.448 -10.031 1.00 82.44 104 ARG A CA 1
ATOM 781 C C . ARG A 1 104 ? 6.828 11.377 -9.562 1.00 82.44 104 ARG A C 1
ATOM 783 O O . ARG A 1 104 ? 6.944 12.029 -8.529 1.00 82.44 104 ARG A O 1
ATOM 790 N N . ASN A 1 105 ? 5.767 11.504 -10.359 1.00 85.25 105 ASN A N 1
ATOM 791 C CA . ASN A 1 105 ? 4.617 12.370 -10.070 1.00 85.25 105 ASN A CA 1
ATOM 792 C C . ASN A 1 105 ? 3.392 11.588 -9.582 1.00 85.25 105 ASN A C 1
ATOM 794 O O . ASN A 1 105 ? 2.357 12.186 -9.287 1.00 85.25 105 ASN A O 1
ATOM 798 N N . PHE A 1 106 ? 3.491 10.262 -9.516 1.00 88.69 106 PHE A N 1
ATOM 799 C CA . PHE A 1 106 ? 2.414 9.438 -9.009 1.00 88.69 106 PHE A CA 1
ATOM 800 C C . PHE A 1 106 ? 2.492 9.288 -7.496 1.00 88.69 106 PHE A C 1
ATOM 802 O O . PHE A 1 106 ? 3.565 9.200 -6.907 1.00 88.69 106 PHE A O 1
ATOM 809 N N . GLU A 1 107 ? 1.336 9.172 -6.868 1.00 91.62 107 GLU A N 1
ATOM 810 C CA . GLU A 1 107 ? 1.175 8.891 -5.453 1.00 91.62 107 GLU A CA 1
ATOM 811 C C . GLU A 1 107 ? 0.473 7.554 -5.286 1.00 91.62 107 GLU A C 1
ATOM 813 O O . GLU A 1 107 ? -0.468 7.232 -6.008 1.00 91.62 107 GLU A O 1
ATOM 818 N N . VAL A 1 108 ? 0.907 6.776 -4.304 1.00 93.31 108 VAL A N 1
ATOM 819 C CA . VAL A 1 108 ? 0.219 5.554 -3.902 1.00 93.31 108 VAL A CA 1
ATOM 820 C C . VAL A 1 108 ? -0.698 5.877 -2.742 1.00 93.31 108 VAL A C 1
ATOM 822 O O . VAL A 1 108 ? -0.243 6.350 -1.700 1.00 93.31 108 VAL A O 1
ATOM 825 N N . ALA A 1 109 ? -1.975 5.564 -2.914 1.00 93.94 109 ALA A N 1
ATOM 826 C CA . ALA A 1 109 ? -2.985 5.623 -1.879 1.00 93.94 109 ALA A CA 1
ATOM 827 C C . ALA A 1 109 ? -3.291 4.223 -1.347 1.00 93.94 109 ALA A C 1
ATOM 829 O O . ALA A 1 109 ? -3.422 3.262 -2.110 1.00 93.94 109 ALA A O 1
ATOM 830 N N . VAL A 1 110 ? -3.465 4.122 -0.034 1.00 95.81 110 VAL A N 1
ATOM 831 C CA . VAL A 1 110 ? -3.864 2.886 0.642 1.00 95.81 110 VAL A CA 1
ATOM 832 C C . VAL A 1 110 ? -5.047 3.181 1.544 1.00 95.81 110 VAL A C 1
ATOM 834 O O . VAL A 1 110 ? -5.033 4.172 2.276 1.00 95.81 110 VAL A O 1
ATOM 837 N N . TYR A 1 111 ? -6.053 2.312 1.499 1.00 95.25 111 TYR A N 1
ATOM 838 C CA . TYR A 1 111 ? -7.326 2.490 2.185 1.00 95.25 111 TYR A CA 1
ATOM 839 C C . TYR A 1 111 ? -7.605 1.338 3.132 1.00 95.25 111 TYR A C 1
ATOM 841 O O . TYR A 1 111 ? -7.576 0.171 2.743 1.00 95.25 111 TYR A O 1
ATOM 849 N N . TYR A 1 112 ? -7.979 1.675 4.353 1.00 96.25 112 TYR A N 1
ATOM 850 C CA . TYR A 1 112 ? -8.283 0.749 5.427 1.00 96.25 112 TYR A CA 1
ATOM 851 C C . TYR A 1 112 ? -9.679 1.006 5.960 1.00 96.25 112 TYR A C 1
ATOM 853 O O . TYR A 1 112 ? -10.055 2.157 6.170 1.00 96.25 112 TYR A O 1
ATOM 861 N N . THR A 1 113 ? -10.431 -0.059 6.211 1.00 95.06 113 THR A N 1
ATOM 862 C CA . THR A 1 113 ? -11.798 0.023 6.726 1.00 95.06 113 THR A CA 1
ATOM 863 C C . THR A 1 113 ? -12.010 -0.959 7.864 1.00 95.06 113 THR A C 1
ATOM 865 O O . THR A 1 113 ? -11.445 -2.049 7.896 1.00 95.06 113 THR A O 1
ATOM 868 N N . SER A 1 114 ? -12.861 -0.566 8.792 1.00 91.94 114 SER A N 1
ATOM 869 C CA . SER A 1 114 ? -13.521 -1.423 9.774 1.00 91.94 114 SER A CA 1
ATOM 870 C C . SER A 1 114 ? -15.025 -1.193 9.639 1.00 91.94 114 SER A C 1
ATOM 872 O O . SER A 1 114 ? -15.436 -0.343 8.848 1.00 91.94 114 SER A O 1
ATOM 874 N N . ASP A 1 115 ? -15.836 -1.891 10.428 1.00 88.25 115 ASP A N 1
ATOM 875 C CA . ASP A 1 115 ? -17.299 -1.767 10.376 1.00 88.25 115 ASP A CA 1
ATOM 876 C C . ASP A 1 115 ? -17.792 -0.317 10.484 1.00 88.25 115 ASP A C 1
ATOM 878 O O . ASP A 1 115 ? -18.820 0.032 9.912 1.00 88.25 115 ASP A O 1
ATOM 882 N N . ASN A 1 116 ? -17.042 0.533 11.192 1.00 86.69 116 ASN A N 1
ATOM 883 C CA . ASN A 1 116 ? -17.500 1.868 11.553 1.00 86.69 116 ASN A CA 1
ATOM 884 C C . ASN A 1 116 ? -16.527 3.009 11.204 1.00 86.69 116 ASN A C 1
ATOM 886 O O . ASN A 1 116 ? -16.876 4.177 11.314 1.00 86.69 116 ASN A O 1
ATOM 890 N N . CYS A 1 117 ? -15.304 2.708 10.765 1.00 89.62 117 CYS A N 1
ATOM 891 C CA . CYS A 1 117 ? -14.290 3.729 10.504 1.00 89.62 117 CYS A CA 1
ATOM 892 C C . CYS A 1 117 ? -13.446 3.393 9.272 1.00 89.62 117 CYS A C 1
ATOM 894 O O . CYS A 1 117 ? -13.146 2.225 9.011 1.00 89.62 117 CYS A O 1
ATOM 896 N N . GLN A 1 118 ? -13.009 4.437 8.567 1.00 92.06 118 GLN A N 1
ATOM 897 C CA . GLN A 1 118 ? -12.084 4.369 7.443 1.00 92.06 118 GLN A CA 1
ATOM 898 C C . GLN A 1 118 ? -10.844 5.229 7.709 1.00 92.06 118 GLN A C 1
ATOM 900 O O . GLN A 1 118 ? -10.939 6.319 8.271 1.00 92.06 118 GLN A O 1
ATOM 905 N N . LYS A 1 119 ? -9.679 4.763 7.253 1.00 92.25 119 LYS A N 1
ATOM 906 C CA . LYS A 1 119 ? -8.443 5.550 7.205 1.00 92.25 119 LYS A CA 1
ATOM 907 C C . LYS A 1 119 ? -7.755 5.387 5.860 1.00 92.25 119 LYS A C 1
ATOM 909 O O . LYS A 1 119 ? -7.856 4.343 5.218 1.00 92.25 119 LYS A O 1
ATOM 914 N N . SER A 1 120 ? -7.005 6.402 5.460 1.00 93.00 120 SER A N 1
ATOM 915 C CA . SER A 1 120 ? -6.175 6.339 4.264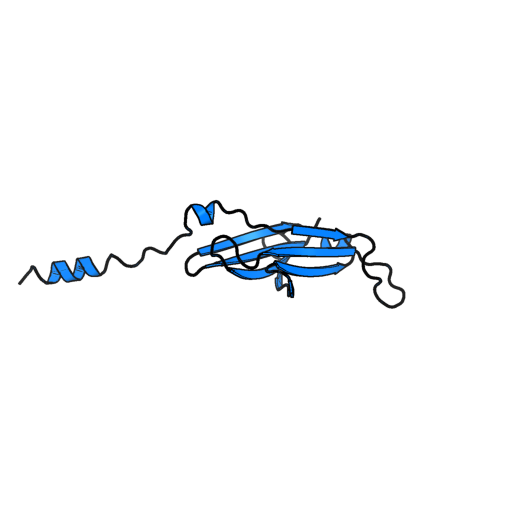 1.00 93.00 120 SER A CA 1
ATOM 916 C C . SER A 1 120 ? -4.871 7.093 4.438 1.00 93.00 120 SER A C 1
ATOM 918 O O . SER A 1 120 ? -4.775 8.019 5.243 1.00 93.00 120 SER A O 1
ATOM 920 N N . ILE A 1 121 ? -3.871 6.702 3.659 1.00 93.06 121 ILE A N 1
ATOM 921 C CA . ILE A 1 121 ? -2.618 7.437 3.505 1.00 93.06 121 ILE A CA 1
ATOM 922 C C . ILE A 1 121 ? -2.280 7.522 2.024 1.00 93.06 121 ILE A C 1
ATOM 924 O O . ILE A 1 121 ? -2.577 6.594 1.272 1.00 93.06 121 ILE A O 1
ATOM 928 N N . GLN A 1 122 ? -1.646 8.621 1.630 1.00 92.31 122 GLN A N 1
ATOM 929 C CA . GLN A 1 122 ? -1.060 8.801 0.309 1.00 92.31 122 GLN A CA 1
ATOM 930 C C . GLN A 1 122 ? 0.431 9.097 0.457 1.00 92.31 122 GLN A C 1
ATOM 932 O O . GLN A 1 122 ? 0.844 9.768 1.408 1.00 92.31 122 GLN A O 1
ATOM 937 N N . ARG A 1 123 ? 1.254 8.555 -0.443 1.00 91.75 123 ARG A N 1
ATOM 938 C CA . ARG A 1 123 ? 2.690 8.848 -0.505 1.00 91.75 123 ARG A CA 1
ATOM 939 C C . ARG A 1 123 ? 3.164 8.953 -1.944 1.00 91.75 123 ARG A C 1
ATOM 941 O O . ARG A 1 123 ? 2.902 8.055 -2.739 1.00 91.75 123 ARG A O 1
ATOM 948 N N . LEU A 1 124 ? 3.917 10.012 -2.229 1.00 90.50 124 LEU A N 1
ATOM 949 C CA . LEU A 1 124 ? 4.558 10.223 -3.523 1.00 90.50 124 LEU A CA 1
ATOM 950 C C . LEU A 1 124 ? 5.575 9.119 -3.823 1.00 90.50 124 LEU A C 1
ATOM 952 O O . LEU A 1 124 ? 6.357 8.729 -2.948 1.00 90.50 124 LEU A O 1
ATOM 956 N N . LEU A 1 125 ? 5.575 8.664 -5.072 1.00 87.12 125 LEU A N 1
ATOM 957 C CA . LEU A 1 125 ? 6.641 7.862 -5.637 1.00 87.12 125 LEU A CA 1
ATOM 958 C C . LEU A 1 125 ? 7.808 8.803 -5.985 1.00 87.12 125 LEU A C 1
ATOM 960 O O . LEU A 1 125 ? 7.651 9.668 -6.836 1.00 87.12 125 LEU A O 1
ATOM 964 N N . ARG A 1 126 ? 8.945 8.709 -5.290 1.00 74.12 126 ARG A N 1
ATOM 965 C CA . ARG A 1 126 ? 10.124 9.582 -5.446 1.00 74.12 126 ARG A CA 1
ATOM 966 C C . ARG A 1 126 ? 11.359 8.762 -5.774 1.00 74.12 126 ARG A C 1
ATOM 968 O O . ARG A 1 126 ? 11.601 7.807 -5.009 1.00 74.12 126 ARG A O 1
#

Mean predicted aligned error: 9.88 Å